Protein AF-A0A7S3V332-F1 (afdb_monomer_lite)

Foldseek 3Di:
DDDDDDDDDDDDDPVDDDDDDPVVQAADEDEALVCLQDPVSLVVVLVCCVPVVRAEYEYACLPECVQQVQPDDPPDRDTRCVSVVVSQVSCVVSNHYYPDDPDDHYPPPPD

Organism: NCBI:txid215587

Sequence (111 aa):
QDVQVDLLQVSVDLDRTVTLPRFWEKGVGSGNAELTTRMDWREHLKMAHSELGFRYVRYHGIFNDRYMYFNAPLNNENPCYFNAISTYSYLLSIGVKPIIELSFTPSPVNS

Secondary structure (DSSP, 8-state):
-------------TT-------GGGSEEEEEEGGGGGSHHHHHHHHHHHHHH---EEEEE-TT-HHHHT----TT------HHHHHHHHHHHHTT-EEEE----PPTT---

Structure (mmCIF, N/CA/C/O backbone):
data_AF-A0A7S3V332-F1
#
_entry.id   AF-A0A7S3V332-F1
#
loop_
_atom_site.group_PDB
_atom_site.id
_atom_site.type_symbol
_atom_site.label_atom_id
_atom_site.label_alt_id
_atom_site.label_comp_id
_atom_site.label_asym_id
_atom_site.label_entity_id
_atom_site.label_seq_id
_atom_site.pdbx_PDB_ins_code
_atom_site.Cartn_x
_atom_site.Cartn_y
_atom_site.Cartn_z
_atom_site.occupancy
_atom_site.B_iso_or_equiv
_atom_site.auth_seq_id
_atom_site.auth_comp_id
_atom_site.auth_asym_id
_atom_site.auth_atom_id
_atom_site.pdbx_PDB_model_num
ATOM 1 N N . GLN A 1 1 ? -26.958 43.721 6.634 1.00 47.28 1 GLN A N 1
ATOM 2 C CA . GLN 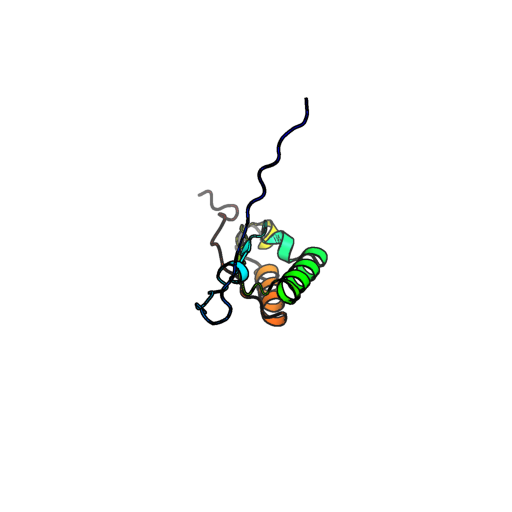A 1 1 ? -27.998 42.681 6.532 1.00 47.28 1 GLN A CA 1
ATOM 3 C C . GLN A 1 1 ? -27.441 41.475 7.257 1.00 47.28 1 GLN A C 1
ATOM 5 O O . GLN A 1 1 ? -26.425 40.954 6.815 1.00 47.28 1 GLN A O 1
ATOM 10 N N . ASP A 1 2 ? -28.017 41.132 8.406 1.00 51.41 2 ASP A N 1
ATOM 11 C CA . ASP A 1 2 ? -27.576 39.993 9.211 1.00 51.41 2 ASP A CA 1
ATOM 12 C C . ASP A 1 2 ? -27.965 38.686 8.515 1.00 51.41 2 ASP A C 1
ATOM 14 O O . ASP A 1 2 ? -29.120 38.491 8.136 1.00 51.41 2 ASP A O 1
ATOM 18 N N . VAL A 1 3 ? -26.986 37.805 8.307 1.00 67.50 3 VAL A N 1
ATOM 19 C CA . VAL A 1 3 ? -27.212 36.457 7.778 1.00 67.50 3 VAL A CA 1
ATOM 20 C C . VAL A 1 3 ? -27.770 35.610 8.919 1.00 67.50 3 VAL A C 1
ATOM 22 O O . VAL A 1 3 ? -27.059 35.331 9.883 1.00 67.50 3 VAL A O 1
ATOM 25 N N . GLN A 1 4 ? -29.037 35.202 8.823 1.00 63.66 4 GLN A N 1
ATOM 26 C CA . GLN A 1 4 ? -29.563 34.153 9.692 1.00 63.66 4 GLN A CA 1
ATOM 27 C C . GLN A 1 4 ? -28.897 32.826 9.330 1.00 63.66 4 GLN A C 1
ATOM 29 O O . GLN A 1 4 ? -29.013 32.347 8.203 1.00 63.66 4 GLN A O 1
ATOM 34 N N . VAL A 1 5 ? -28.186 32.246 10.293 1.00 75.19 5 VAL A N 1
ATOM 35 C CA . VAL A 1 5 ? -27.652 30.889 10.200 1.00 75.19 5 VAL A CA 1
ATOM 36 C C . VAL A 1 5 ? -28.622 29.979 10.936 1.00 75.19 5 VAL A C 1
ATOM 38 O O . VAL A 1 5 ? -28.728 30.053 12.160 1.00 75.19 5 VAL A O 1
ATOM 41 N N . ASP A 1 6 ? -29.335 29.137 10.193 1.00 79.38 6 ASP A N 1
ATOM 42 C CA . ASP A 1 6 ? -30.152 28.084 10.788 1.00 79.38 6 ASP A CA 1
ATOM 43 C C . ASP A 1 6 ? -29.239 27.027 11.413 1.00 79.38 6 ASP A C 1
ATOM 45 O O . ASP A 1 6 ? -28.355 26.462 10.761 1.00 79.38 6 ASP A O 1
ATOM 49 N N . LEU A 1 7 ? -29.437 26.775 12.704 1.00 83.56 7 LEU A N 1
ATOM 50 C CA . LEU A 1 7 ? -28.656 25.796 13.447 1.00 83.56 7 LEU A CA 1
ATOM 51 C C . LEU A 1 7 ? -29.275 24.408 13.281 1.00 83.56 7 LEU A C 1
ATOM 53 O O . LEU A 1 7 ? -30.408 24.164 13.697 1.00 83.56 7 LEU A O 1
ATOM 57 N N . LEU A 1 8 ? -28.501 23.472 12.730 1.00 90.88 8 LEU A N 1
ATOM 58 C CA . LEU A 1 8 ? -28.868 22.059 12.717 1.00 90.88 8 LEU A CA 1
ATOM 59 C C . LEU A 1 8 ? -28.737 21.483 14.136 1.00 90.88 8 LEU A C 1
ATOM 61 O O . LEU A 1 8 ? -27.633 21.389 14.673 1.00 90.88 8 LEU A O 1
ATOM 65 N N . GLN A 1 9 ? -29.854 21.055 14.726 1.00 90.69 9 GLN A N 1
ATOM 66 C CA . GLN A 1 9 ? -29.848 20.282 15.969 1.00 90.69 9 GLN A CA 1
ATOM 67 C C . GLN A 1 9 ? -29.737 18.781 15.675 1.00 90.69 9 GLN A C 1
ATOM 69 O O . GLN A 1 9 ? -30.480 18.242 14.857 1.00 90.69 9 GLN A O 1
ATOM 74 N N . VAL A 1 10 ? -28.818 18.102 16.368 1.00 93.25 10 VAL A N 1
ATOM 75 C CA . VAL A 1 10 ? -28.590 16.654 16.261 1.00 93.25 10 VAL A CA 1
ATOM 76 C C . VAL A 1 10 ? -28.688 16.034 17.655 1.00 93.25 10 VAL A C 1
ATOM 78 O O . VAL A 1 10 ? -27.992 16.465 18.571 1.00 93.25 10 VAL A O 1
ATOM 81 N N . SER A 1 11 ? -29.534 15.013 17.816 1.00 92.94 11 SER A N 1
ATOM 82 C CA . SER A 1 11 ? -29.663 14.215 19.044 1.00 92.94 11 SER A CA 1
ATOM 83 C C . SER A 1 11 ? -29.221 12.774 18.793 1.00 92.94 11 SER A C 1
ATOM 85 O O . SER A 1 11 ? -29.599 12.191 17.776 1.00 92.94 11 SER A O 1
ATOM 87 N N . VAL A 1 12 ? -28.468 12.184 19.724 1.00 93.25 12 VAL A N 1
ATOM 88 C CA . VAL A 1 12 ? -27.983 10.796 19.639 1.00 93.25 12 VAL A CA 1
ATOM 89 C C . VAL A 1 12 ? -28.510 10.001 20.833 1.00 93.25 12 VAL A C 1
ATOM 91 O O . VAL A 1 12 ? -28.378 10.443 21.970 1.00 93.25 12 VAL A O 1
ATOM 94 N N . ASP A 1 13 ? -29.096 8.836 20.562 1.00 95.25 13 ASP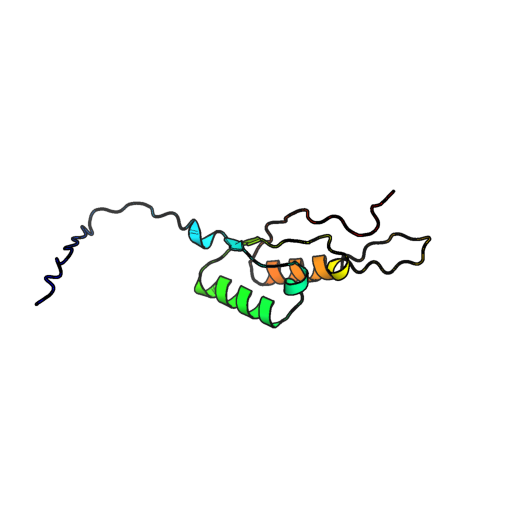 A N 1
ATOM 95 C CA . ASP A 1 13 ? -29.547 7.865 21.565 1.00 95.25 13 ASP A CA 1
ATOM 96 C C . ASP A 1 13 ? -28.436 6.827 21.796 1.00 95.25 13 ASP A C 1
ATOM 98 O O . ASP A 1 13 ? -28.059 6.109 20.868 1.00 95.25 13 ASP A O 1
ATOM 102 N N . LEU A 1 14 ? -27.889 6.775 23.014 1.00 94.31 14 LEU A N 1
ATOM 103 C CA . LEU A 1 14 ? -26.767 5.895 23.360 1.00 94.31 14 LEU A CA 1
ATOM 104 C C . LEU A 1 14 ? -27.186 4.430 23.554 1.00 94.31 14 LEU A C 1
ATOM 106 O O . LEU A 1 14 ? -26.330 3.548 23.470 1.00 94.31 14 LEU A O 1
ATOM 11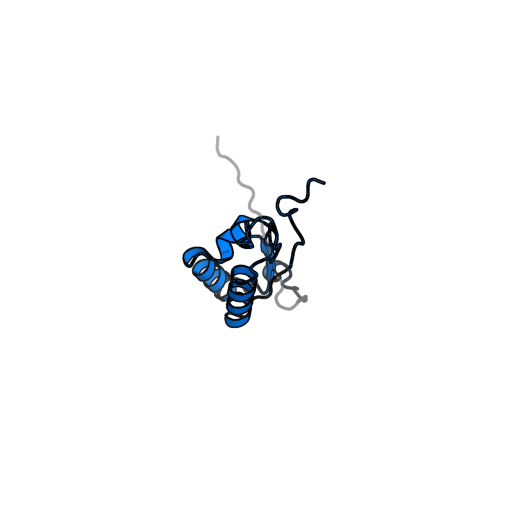0 N N . ASP A 1 15 ? -28.479 4.158 23.748 1.00 96.38 15 ASP A N 1
ATOM 111 C CA . ASP A 1 15 ? -28.999 2.800 23.935 1.00 96.38 15 ASP A CA 1
ATOM 112 C C . ASP A 1 15 ? -29.276 2.096 22.592 1.00 96.38 15 ASP A C 1
ATOM 114 O O . ASP A 1 15 ? -29.512 0.885 22.539 1.00 96.38 15 ASP A O 1
ATOM 118 N N . ARG A 1 16 ? -29.201 2.830 21.472 1.00 93.88 16 ARG A N 1
ATOM 119 C CA . ARG A 1 16 ? -29.348 2.292 20.112 1.00 93.88 16 ARG A CA 1
ATOM 120 C C . ARG A 1 16 ? -28.004 2.184 19.407 1.00 93.88 16 ARG A C 1
ATOM 122 O O . ARG A 1 16 ? -27.447 3.170 18.934 1.00 93.88 16 ARG A O 1
ATOM 129 N N . THR A 1 17 ? -27.522 0.954 19.242 1.00 94.50 17 THR A N 1
ATOM 130 C CA . THR A 1 17 ? -26.258 0.675 18.548 1.00 94.50 17 THR A CA 1
ATOM 131 C C . THR A 1 17 ? -26.469 -0.086 17.242 1.00 94.50 17 THR A C 1
ATOM 133 O O . THR A 1 17 ? -27.385 -0.894 17.099 1.00 94.50 17 THR A O 1
ATOM 136 N N . VAL A 1 18 ? -25.594 0.178 16.270 1.00 94.31 18 VAL A N 1
ATOM 137 C CA . VAL A 1 18 ? -25.493 -0.564 15.007 1.00 94.31 18 VAL A CA 1
ATOM 138 C C . VAL A 1 18 ? -24.028 -0.878 14.730 1.00 94.31 18 VAL A C 1
ATOM 140 O O . VAL A 1 18 ? -23.137 -0.102 15.081 1.00 94.31 18 VAL A O 1
ATOM 143 N N . THR A 1 19 ? -23.750 -2.015 14.092 1.00 95.19 19 THR A N 1
ATOM 144 C CA . THR A 1 19 ? -22.385 -2.330 13.659 1.00 95.19 19 THR A CA 1
ATOM 145 C C . THR A 1 19 ? -21.956 -1.358 12.568 1.00 95.19 19 THR A C 1
ATOM 147 O O . THR A 1 19 ? -22.608 -1.256 11.531 1.00 95.19 19 THR A O 1
ATOM 150 N N . LEU A 1 20 ? -20.825 -0.687 12.778 1.00 92.19 20 LEU A N 1
ATOM 151 C CA . LEU A 1 20 ? -20.235 0.215 11.798 1.00 92.19 20 LEU A CA 1
ATOM 152 C C . LEU A 1 20 ? -19.013 -0.453 11.141 1.00 92.19 20 LEU A C 1
ATOM 154 O O . LEU A 1 20 ? -17.917 -0.425 11.711 1.00 92.19 20 LEU A O 1
ATOM 158 N N . PRO A 1 21 ? -19.163 -1.089 9.964 1.00 93.00 21 PRO A N 1
ATOM 159 C CA . PRO A 1 21 ? -18.038 -1.713 9.282 1.00 93.00 21 PRO A CA 1
ATOM 160 C C . PRO A 1 21 ? -17.036 -0.648 8.823 1.00 93.00 21 PRO A C 1
ATOM 162 O O . PRO A 1 21 ? -17.375 0.255 8.061 1.00 93.00 21 PRO A O 1
ATOM 165 N N . ARG A 1 22 ? -15.772 -0.783 9.236 1.00 91.12 22 ARG A N 1
ATOM 166 C CA . ARG A 1 22 ? -14.684 0.151 8.891 1.00 91.12 22 ARG A CA 1
ATOM 167 C C . ARG A 1 22 ? -14.122 -0.131 7.494 1.00 91.12 22 ARG A C 1
ATOM 169 O O . ARG A 1 22 ? -12.961 -0.506 7.326 1.00 91.12 22 ARG A O 1
ATOM 176 N N . PHE A 1 23 ? -14.969 -0.026 6.470 1.00 92.25 23 PHE A N 1
ATOM 177 C CA . PHE A 1 23 ? -14.576 -0.308 5.084 1.00 92.25 23 PHE A CA 1
ATOM 178 C C . PHE A 1 23 ? -13.566 0.714 4.542 1.00 92.25 23 PHE A C 1
ATOM 180 O O . PHE A 1 23 ? -12.741 0.356 3.704 1.00 92.25 23 PHE A O 1
ATOM 187 N N . TRP A 1 24 ? -13.592 1.953 5.042 1.00 91.69 24 TRP A N 1
ATOM 188 C CA . TRP A 1 24 ? -12.666 3.020 4.644 1.00 91.69 24 TRP A CA 1
ATOM 189 C C . TRP A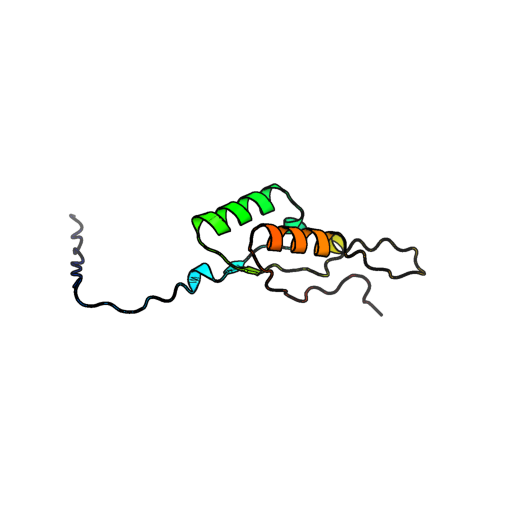 1 24 ? -11.213 2.735 5.046 1.00 91.69 24 TRP A C 1
ATOM 191 O O . TRP A 1 24 ? -10.300 3.199 4.380 1.00 91.69 24 TRP A O 1
ATOM 201 N N . GLU A 1 25 ? -10.980 1.905 6.065 1.00 93.56 25 GLU A N 1
ATOM 202 C CA . GLU A 1 25 ? -9.633 1.470 6.473 1.00 93.56 25 GLU A CA 1
ATOM 203 C C . GLU A 1 25 ? -9.139 0.261 5.677 1.00 93.56 25 GLU A C 1
ATOM 205 O O . GLU A 1 25 ? -8.072 -0.295 5.941 1.00 93.56 25 GLU A O 1
ATOM 210 N N . LYS A 1 26 ? -9.932 -0.241 4.726 1.00 93.56 26 LYS A N 1
ATOM 211 C CA . LYS A 1 26 ? -9.564 -1.464 4.019 1.00 93.56 26 LYS A CA 1
ATOM 212 C C . LYS A 1 26 ? -8.312 -1.233 3.187 1.00 93.56 26 LYS A C 1
ATOM 214 O O . LYS A 1 26 ? -7.388 -2.022 3.299 1.00 93.56 26 LYS A O 1
ATOM 219 N N . GLY A 1 27 ? -8.221 -0.162 2.412 1.00 94.62 27 GLY A N 1
ATOM 220 C CA . GLY A 1 27 ? -7.002 0.103 1.663 1.00 94.62 27 GLY A CA 1
ATOM 221 C C . GLY A 1 27 ? -6.903 1.516 1.134 1.00 94.62 27 GLY A C 1
ATOM 222 O O . GLY A 1 27 ? -7.877 2.263 1.136 1.00 94.62 27 GLY A O 1
ATOM 223 N N . VAL A 1 28 ? -5.704 1.848 0.673 1.00 96.50 28 VAL A N 1
ATOM 224 C CA . VAL A 1 28 ? -5.350 3.165 0.154 1.00 96.50 28 VAL A CA 1
ATOM 225 C C . VAL A 1 28 ? -4.731 3.042 -1.237 1.00 96.50 28 VAL A C 1
ATOM 227 O O . VAL A 1 28 ? -4.075 2.049 -1.567 1.00 96.50 28 VAL A O 1
ATOM 230 N N . GLY A 1 29 ? -4.975 4.043 -2.078 1.00 95.81 29 GLY A N 1
ATOM 231 C CA . GLY A 1 29 ? -4.323 4.165 -3.376 1.00 95.81 29 GLY A CA 1
ATOM 232 C C . GLY A 1 29 ? -2.932 4.782 -3.257 1.00 95.81 29 GLY A C 1
ATOM 233 O O . GLY A 1 29 ? -2.635 5.527 -2.327 1.00 95.81 29 GLY A O 1
ATOM 234 N N . SER A 1 30 ? -2.081 4.495 -4.229 1.00 95.50 30 SER A N 1
ATOM 235 C CA . SER A 1 30 ? -0.785 5.131 -4.397 1.00 95.50 30 SER A CA 1
ATOM 236 C C . SER A 1 30 ? -0.456 5.317 -5.877 1.00 95.50 30 SER A C 1
ATOM 238 O O . SER A 1 30 ? -1.203 4.874 -6.749 1.00 95.50 30 SER A O 1
ATOM 240 N N . GLY A 1 31 ? 0.652 6.008 -6.150 1.00 93.69 31 GLY A N 1
ATOM 241 C CA . GLY A 1 31 ? 1.133 6.282 -7.502 1.00 93.69 31 GLY A CA 1
ATOM 242 C C . GLY A 1 31 ? 1.756 5.058 -8.183 1.00 93.69 31 GLY A C 1
ATOM 243 O O . GLY A 1 31 ? 1.282 3.934 -8.049 1.00 93.69 31 GLY A O 1
ATOM 244 N N . ASN A 1 32 ? 2.821 5.279 -8.952 1.00 94.12 32 ASN A N 1
ATOM 245 C CA . ASN A 1 32 ? 3.539 4.211 -9.652 1.00 94.12 32 ASN A CA 1
ATOM 246 C C . ASN A 1 32 ? 4.360 3.340 -8.672 1.00 94.12 32 ASN A C 1
ATOM 248 O O . ASN A 1 32 ? 4.872 3.848 -7.672 1.00 94.12 32 ASN A O 1
ATOM 252 N N . ALA A 1 33 ? 4.517 2.051 -8.985 1.00 94.38 33 ALA A N 1
ATOM 253 C CA . ALA A 1 33 ? 5.338 1.074 -8.273 1.00 94.38 33 ALA A CA 1
ATOM 254 C C . ALA A 1 33 ? 6.765 1.568 -7.972 1.00 94.38 33 ALA A C 1
ATOM 256 O O . ALA A 1 33 ? 7.287 1.269 -6.899 1.00 94.38 33 ALA A O 1
ATOM 257 N N . GLU A 1 34 ? 7.373 2.383 -8.838 1.00 92.75 34 GLU A N 1
ATOM 258 C CA . GLU A 1 34 ? 8.673 3.027 -8.590 1.00 92.75 34 GLU A CA 1
ATOM 259 C C . GLU A 1 34 ? 8.726 3.755 -7.239 1.00 92.75 34 GLU A C 1
ATOM 261 O O . GLU A 1 34 ? 9.720 3.652 -6.520 1.00 92.75 34 GLU A O 1
ATOM 266 N N . LEU A 1 35 ? 7.642 4.426 -6.831 1.00 95.25 35 LEU A N 1
ATOM 267 C CA . LEU A 1 35 ? 7.595 5.161 -5.563 1.00 95.25 35 LEU A CA 1
ATOM 268 C C . LEU A 1 35 ? 7.776 4.251 -4.348 1.00 95.25 35 LEU A C 1
ATOM 270 O O . LEU A 1 35 ? 8.345 4.676 -3.348 1.00 95.25 35 LEU A O 1
ATOM 274 N N . THR A 1 36 ? 7.365 2.988 -4.450 1.00 95.38 36 THR A N 1
ATOM 275 C CA . THR A 1 36 ? 7.454 2.014 -3.352 1.00 95.38 36 THR A CA 1
ATOM 276 C C . THR A 1 36 ? 8.898 1.661 -2.974 1.00 95.38 36 THR A C 1
ATOM 278 O O . THR A 1 36 ? 9.153 1.089 -1.911 1.00 95.38 36 THR A O 1
ATOM 281 N N . THR A 1 37 ? 9.860 2.002 -3.836 1.00 93.62 37 THR A N 1
ATOM 282 C CA . THR A 1 37 ? 11.298 1.838 -3.578 1.00 93.62 37 THR A CA 1
ATOM 283 C C . THR A 1 37 ? 11.873 2.957 -2.710 1.00 93.62 37 THR A C 1
ATOM 285 O O . THR A 1 37 ? 12.922 2.770 -2.096 1.00 93.62 37 THR A O 1
ATOM 288 N N . ARG A 1 38 ? 11.186 4.102 -2.615 1.00 96.38 38 ARG A N 1
ATOM 289 C CA . ARG A 1 38 ? 11.668 5.269 -1.878 1.00 96.38 38 ARG A CA 1
ATOM 290 C C . ARG A 1 38 ? 11.395 5.136 -0.382 1.00 96.38 38 ARG A C 1
ATOM 292 O O . ARG A 1 38 ? 10.341 4.659 0.035 1.00 96.38 38 ARG A O 1
ATOM 299 N N . MET A 1 39 ? 12.342 5.600 0.428 1.00 97.62 39 MET A N 1
ATOM 300 C CA . MET A 1 39 ? 12.243 5.555 1.890 1.00 97.62 39 MET A CA 1
ATOM 301 C C . MET A 1 39 ? 11.110 6.436 2.428 1.00 97.62 39 MET A C 1
ATOM 303 O O . MET A 1 39 ? 10.344 5.978 3.268 1.00 97.62 39 MET A O 1
ATOM 307 N N . ASP A 1 40 ? 10.948 7.647 1.898 1.00 98.12 40 ASP A N 1
ATOM 308 C CA . ASP A 1 40 ? 9.906 8.591 2.324 1.00 98.12 40 ASP A CA 1
ATOM 309 C C . ASP A 1 40 ? 8.493 8.026 2.113 1.00 98.12 40 ASP A C 1
ATOM 311 O O . ASP A 1 40 ? 7.641 8.072 2.998 1.00 98.12 40 ASP A O 1
ATOM 315 N N . TRP A 1 41 ? 8.260 7.400 0.958 1.00 97.75 41 TRP A N 1
ATOM 316 C CA . TRP A 1 41 ? 7.004 6.714 0.669 1.00 97.75 41 TRP A CA 1
ATOM 317 C C . TRP A 1 41 ? 6.714 5.600 1.679 1.00 97.75 41 TRP A C 1
ATOM 319 O O . TRP A 1 41 ? 5.588 5.458 2.157 1.00 97.75 41 TRP A O 1
ATOM 329 N N . ARG A 1 42 ? 7.741 4.811 2.011 1.00 97.81 42 ARG A N 1
ATOM 330 C CA . ARG A 1 42 ? 7.647 3.701 2.963 1.00 97.81 42 ARG A CA 1
ATOM 331 C C . ARG A 1 42 ? 7.286 4.219 4.355 1.00 97.81 42 ARG A C 1
ATOM 333 O O . ARG A 1 42 ? 6.330 3.739 4.959 1.00 97.81 42 ARG A O 1
ATOM 340 N N . GLU A 1 43 ? 7.986 5.240 4.834 1.00 98.06 43 GLU A N 1
ATOM 341 C CA . GLU A 1 43 ? 7.713 5.873 6.129 1.00 98.06 43 GLU A CA 1
ATOM 342 C C . GLU A 1 43 ? 6.284 6.412 6.219 1.00 98.06 43 GLU A C 1
ATOM 344 O O . GLU A 1 43 ? 5.570 6.100 7.175 1.00 98.06 43 GLU A O 1
ATOM 349 N N . HIS A 1 44 ? 5.821 7.124 5.188 1.00 97.56 44 HIS A N 1
ATOM 350 C CA . HIS A 1 44 ? 4.450 7.629 5.138 1.00 97.56 44 HIS A CA 1
ATOM 351 C C . HIS A 1 44 ? 3.409 6.508 5.102 1.00 97.56 44 HIS A C 1
ATOM 353 O O . HIS A 1 44 ? 2.383 6.608 5.775 1.00 97.56 44 HIS A O 1
ATOM 359 N N . LEU A 1 45 ? 3.655 5.418 4.370 1.00 97.69 45 LEU A N 1
ATOM 360 C CA . LEU A 1 45 ? 2.736 4.281 4.370 1.00 97.69 45 LEU A CA 1
ATOM 361 C C . LEU A 1 45 ? 2.670 3.615 5.749 1.00 97.69 45 LEU A C 1
ATOM 363 O O . LEU A 1 45 ? 1.582 3.266 6.201 1.00 97.69 45 LEU A O 1
ATOM 367 N N . LYS A 1 46 ? 3.808 3.447 6.431 1.00 98.06 46 LYS A N 1
ATOM 368 C CA . LYS A 1 46 ? 3.844 2.883 7.787 1.00 98.06 46 LYS A CA 1
ATOM 369 C C . LYS A 1 46 ? 3.083 3.762 8.780 1.00 98.06 46 LYS A C 1
ATOM 371 O O . LYS A 1 46 ? 2.338 3.236 9.607 1.00 98.06 46 LYS A O 1
ATOM 376 N N . MET A 1 47 ? 3.247 5.079 8.687 1.00 97.75 47 MET A N 1
ATOM 377 C CA . MET A 1 47 ? 2.490 6.044 9.485 1.00 97.75 47 MET A CA 1
ATOM 378 C C . MET A 1 47 ? 0.988 5.923 9.202 1.00 97.75 47 MET A C 1
ATOM 380 O O . MET A 1 47 ? 0.208 5.696 10.120 1.00 97.75 47 MET A O 1
ATOM 384 N N . ALA A 1 48 ? 0.585 5.941 7.929 1.00 96.12 48 ALA A N 1
ATOM 385 C CA . ALA A 1 48 ? -0.812 5.796 7.528 1.00 96.12 48 ALA A CA 1
ATOM 386 C C . ALA A 1 48 ? -1.419 4.449 7.968 1.00 96.12 48 ALA A C 1
ATOM 388 O O . ALA A 1 48 ? -2.569 4.397 8.392 1.00 96.12 48 ALA A O 1
ATOM 389 N N . HIS A 1 49 ? -0.652 3.357 7.918 1.00 96.62 49 HIS A N 1
ATOM 390 C CA . HIS A 1 49 ? -1.067 2.066 8.468 1.00 96.62 49 HIS A CA 1
ATOM 391 C C . HIS A 1 49 ? -1.328 2.153 9.978 1.00 96.62 49 HIS A C 1
ATOM 393 O O . HIS A 1 49 ? -2.367 1.694 10.448 1.00 96.62 49 HIS A O 1
ATOM 399 N N . SER A 1 50 ? -0.402 2.769 10.716 1.00 96.88 50 SER A N 1
ATOM 400 C CA . SER A 1 50 ? -0.428 2.820 12.182 1.00 96.88 50 SER A CA 1
ATOM 401 C C . SER A 1 50 ? -1.514 3.757 12.718 1.00 96.88 50 SER A C 1
ATOM 403 O O . SER A 1 50 ? -2.141 3.454 13.728 1.00 96.88 50 SER A O 1
ATOM 405 N N . GLU A 1 51 ? -1.751 4.880 12.040 1.00 96.75 51 GLU A N 1
ATOM 406 C CA . GLU A 1 51 ? -2.661 5.936 12.500 1.00 96.75 51 GLU A CA 1
ATOM 407 C C . GLU A 1 51 ? -4.071 5.823 11.908 1.00 96.75 51 GLU A C 1
ATOM 409 O O . GLU A 1 51 ? -5.046 6.164 12.574 1.00 96.75 51 GLU A O 1
ATOM 414 N N . LEU A 1 52 ? -4.200 5.335 10.666 1.00 95.50 52 LEU A N 1
ATOM 415 C CA . LEU A 1 52 ? -5.475 5.290 9.933 1.00 95.50 52 LEU A CA 1
ATOM 416 C C . LEU A 1 52 ? -6.011 3.863 9.741 1.00 95.50 52 LEU A C 1
ATOM 418 O O . LEU A 1 52 ? -7.125 3.684 9.251 1.00 95.50 52 LEU A O 1
ATOM 422 N N . GLY A 1 53 ? -5.234 2.837 10.101 1.00 95.00 53 GLY A N 1
ATOM 423 C CA . GLY A 1 53 ? -5.668 1.438 10.082 1.00 95.00 53 GLY A CA 1
ATOM 424 C C . GLY A 1 53 ? -5.664 0.768 8.704 1.00 95.00 53 GLY A C 1
ATOM 425 O O . GLY A 1 53 ? -6.239 -0.316 8.556 1.00 95.00 53 GLY A O 1
ATOM 426 N N . PHE A 1 54 ? -5.029 1.372 7.690 1.00 95.25 54 PHE A N 1
ATOM 427 C CA . PHE A 1 54 ? -5.002 0.822 6.331 1.00 95.25 54 PHE A CA 1
ATOM 428 C C . PHE A 1 54 ? -4.341 -0.551 6.268 1.00 95.25 54 PHE A C 1
ATOM 430 O O . PHE A 1 54 ? -3.177 -0.703 6.619 1.00 95.25 54 PHE A O 1
ATOM 437 N N . ARG A 1 55 ? -5.048 -1.556 5.746 1.00 95.69 55 ARG A N 1
ATOM 438 C CA . ARG A 1 55 ? -4.518 -2.932 5.647 1.00 95.69 55 ARG A CA 1
ATOM 439 C C . ARG A 1 55 ? -3.943 -3.279 4.277 1.00 95.69 55 ARG A C 1
ATOM 441 O O . ARG A 1 55 ? -3.193 -4.247 4.154 1.00 95.69 55 ARG A O 1
ATOM 448 N N . TYR A 1 56 ? -4.306 -2.516 3.251 1.00 97.62 56 TYR A N 1
ATOM 449 C CA . TYR A 1 56 ? -3.917 -2.780 1.873 1.00 97.62 56 TYR A CA 1
ATOM 450 C C . TYR A 1 56 ? -3.452 -1.511 1.153 1.00 97.62 56 TYR A C 1
ATOM 452 O O . TYR A 1 56 ? -3.956 -0.421 1.421 1.00 97.62 56 TYR A O 1
ATOM 460 N N . VAL A 1 57 ? -2.540 -1.664 0.193 1.00 97.69 57 VAL A N 1
ATOM 461 C CA . VAL A 1 57 ? -2.111 -0.581 -0.705 1.00 97.69 57 VAL A CA 1
ATOM 462 C C . VAL A 1 57 ? -2.228 -1.017 -2.163 1.00 97.69 57 VAL A C 1
ATOM 464 O O . VAL A 1 57 ? -1.801 -2.113 -2.517 1.00 97.69 57 VAL A O 1
ATOM 467 N N . ARG A 1 58 ? -2.809 -0.168 -3.014 1.00 97.50 58 ARG A N 1
ATOM 468 C CA . ARG A 1 58 ? -2.917 -0.377 -4.468 1.00 97.50 58 ARG A CA 1
ATOM 469 C C . ARG A 1 58 ? -2.058 0.646 -5.195 1.00 97.50 58 ARG A C 1
ATOM 471 O O . ARG A 1 58 ? -2.179 1.834 -4.920 1.00 97.50 58 ARG A O 1
ATOM 478 N N . TYR A 1 59 ? -1.261 0.209 -6.160 1.00 95.50 59 TYR A N 1
ATOM 479 C CA . TYR A 1 59 ? -0.442 1.073 -7.013 1.00 95.50 59 TYR A CA 1
ATOM 480 C C . TYR A 1 59 ? -0.353 0.507 -8.431 1.00 95.50 59 TYR A C 1
ATOM 482 O O . TYR A 1 59 ? -0.631 -0.670 -8.652 1.00 95.50 59 TYR A O 1
ATOM 490 N N . HIS A 1 60 ? 0.023 1.359 -9.378 1.00 94.81 60 HIS A N 1
ATOM 491 C CA . HIS A 1 60 ? 0.081 1.035 -10.805 1.00 94.81 60 HIS A CA 1
ATOM 492 C C . HIS A 1 60 ? 1.501 0.672 -11.248 1.00 94.81 60 HIS A C 1
ATOM 494 O O . HIS A 1 60 ? 2.467 1.077 -10.601 1.00 94.81 60 HIS A O 1
ATOM 500 N N . GLY A 1 61 ? 1.656 0.018 -12.401 1.00 92.00 61 GLY A N 1
ATOM 501 C CA . GLY A 1 61 ? 2.963 -0.068 -13.061 1.00 92.00 61 GLY A CA 1
ATOM 502 C C . GLY A 1 61 ? 3.911 -1.118 -12.479 1.00 92.00 61 GLY A C 1
ATOM 503 O O . GLY A 1 61 ? 5.120 -0.906 -12.513 1.00 92.00 61 GLY A O 1
ATOM 504 N N . ILE A 1 62 ? 3.395 -2.242 -11.964 1.00 90.94 62 ILE A N 1
ATOM 505 C CA . ILE A 1 62 ? 4.227 -3.370 -11.507 1.00 90.94 62 ILE A CA 1
ATOM 506 C C . ILE A 1 62 ? 5.163 -3.900 -12.606 1.00 90.94 62 ILE A C 1
ATOM 508 O O . ILE A 1 62 ? 6.239 -4.400 -12.295 1.00 90.94 62 ILE A O 1
ATOM 512 N N . PHE A 1 63 ? 4.777 -3.747 -13.876 1.00 87.62 63 PHE A N 1
ATOM 513 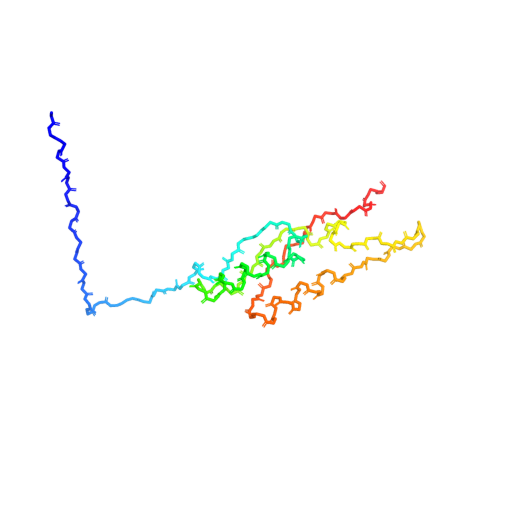C CA . PHE A 1 63 ? 5.576 -4.143 -15.034 1.00 87.62 63 PHE A CA 1
ATOM 514 C C . PHE A 1 63 ? 6.272 -2.977 -15.747 1.00 87.62 63 PHE A C 1
ATOM 516 O O . PHE A 1 63 ? 6.692 -3.108 -16.890 1.00 87.62 63 PHE A O 1
ATOM 523 N N . ASN A 1 64 ? 6.365 -1.807 -15.115 1.00 86.69 64 ASN A N 1
ATOM 524 C CA . ASN A 1 64 ? 7.078 -0.683 -15.713 1.00 86.69 64 ASN A CA 1
ATOM 525 C C . ASN A 1 64 ? 8.581 -1.000 -15.823 1.00 86.69 64 ASN A C 1
ATOM 527 O O . ASN A 1 64 ? 9.180 -1.492 -14.866 1.00 86.69 64 ASN A O 1
ATOM 531 N N . ASP A 1 65 ? 9.205 -0.660 -16.950 1.00 83.25 65 ASP A N 1
ATOM 532 C CA . ASP A 1 65 ? 10.621 -0.937 -17.235 1.00 83.25 65 ASP A CA 1
ATOM 533 C C . ASP A 1 65 ? 11.574 -0.387 -16.170 1.00 83.25 65 ASP A C 1
ATOM 535 O O . ASP A 1 65 ? 12.547 -1.039 -15.788 1.00 83.25 65 ASP A O 1
ATOM 539 N N . ARG A 1 66 ? 11.265 0.799 -15.637 1.00 80.44 66 ARG A N 1
ATOM 540 C CA . ARG A 1 66 ? 12.041 1.432 -14.560 1.00 80.44 66 ARG A CA 1
ATOM 541 C C . ARG A 1 66 ? 11.937 0.672 -13.240 1.00 80.44 66 ARG A C 1
ATOM 543 O O . ARG A 1 66 ? 12.842 0.746 -12.415 1.00 80.44 66 ARG A O 1
ATOM 550 N N . TYR A 1 67 ? 10.839 -0.053 -13.041 1.00 85.19 67 TYR A N 1
ATOM 551 C CA . TYR A 1 67 ? 10.622 -0.890 -11.870 1.00 85.19 67 TYR A CA 1
ATOM 552 C C . TYR A 1 67 ? 11.207 -2.298 -12.048 1.00 85.19 67 TYR A C 1
ATOM 554 O O . TYR A 1 67 ? 11.754 -2.844 -11.094 1.00 85.19 67 TYR A O 1
ATOM 562 N N . MET A 1 68 ? 11.135 -2.871 -13.252 1.00 78.81 68 MET A N 1
ATOM 563 C CA . MET A 1 68 ? 11.555 -4.246 -13.555 1.00 78.81 68 MET A CA 1
ATOM 564 C C . MET A 1 68 ? 13.026 -4.419 -13.968 1.00 78.81 68 MET A C 1
ATOM 566 O O . MET A 1 68 ? 13.430 -5.554 -14.205 1.00 78.81 68 MET A O 1
ATOM 570 N N . TYR A 1 69 ? 13.816 -3.341 -14.076 1.00 68.50 69 TYR A N 1
ATOM 571 C CA . TYR A 1 69 ? 15.221 -3.346 -14.527 1.00 68.50 69 TYR A CA 1
ATOM 572 C C . TYR A 1 69 ? 15.524 -4.425 -15.588 1.00 68.50 69 TYR A C 1
ATOM 574 O O . TYR A 1 69 ? 16.070 -5.487 -15.279 1.00 68.50 69 TYR A O 1
ATOM 582 N N . PHE A 1 70 ? 15.206 -4.156 -16.853 1.00 63.75 70 PHE A N 1
ATOM 583 C CA . PHE A 1 70 ? 15.599 -5.035 -17.957 1.00 63.75 70 PHE A CA 1
ATOM 584 C C . PHE A 1 70 ? 17.092 -4.854 -18.264 1.00 63.75 70 PHE A C 1
ATOM 586 O O . PHE A 1 70 ? 17.480 -4.011 -19.066 1.00 63.75 70 PHE A O 1
ATOM 593 N N . ASN A 1 71 ? 17.943 -5.627 -17.589 1.00 55.75 71 ASN A N 1
ATOM 594 C CA . ASN A 1 71 ? 19.377 -5.687 -17.868 1.00 55.75 71 ASN A CA 1
ATOM 595 C C . ASN A 1 71 ? 19.676 -6.984 -18.599 1.00 55.75 71 ASN A C 1
ATOM 597 O O . ASN A 1 71 ? 20.088 -7.980 -18.000 1.00 55.75 71 ASN A O 1
ATOM 601 N N . ALA A 1 72 ? 19.461 -6.979 -19.904 1.00 51.38 72 ALA A N 1
ATOM 602 C CA . ALA A 1 72 ? 19.882 -8.096 -20.707 1.00 51.38 72 ALA A CA 1
ATOM 603 C C . ALA A 1 72 ? 20.459 -7.613 -22.045 1.00 51.38 72 ALA A C 1
ATOM 605 O O . ALA A 1 72 ? 19.923 -6.677 -22.643 1.00 51.38 72 ALA A O 1
ATOM 606 N N . PRO A 1 73 ? 21.593 -8.184 -22.501 1.00 49.47 73 PRO A N 1
ATOM 607 C CA . PRO A 1 73 ? 22.031 -7.993 -23.880 1.00 49.47 73 PRO A CA 1
ATOM 608 C C . PRO A 1 73 ? 20.913 -8.479 -24.808 1.00 49.47 73 PRO A C 1
ATOM 610 O O . PRO A 1 73 ? 20.157 -9.350 -24.391 1.00 49.47 73 PRO A O 1
ATOM 613 N N . LEU A 1 74 ? 20.848 -7.960 -26.042 1.00 52.56 74 LEU A N 1
ATOM 614 C CA . LEU A 1 74 ? 19.832 -8.191 -27.101 1.00 52.56 74 LEU A CA 1
ATOM 615 C C . LEU A 1 74 ? 19.344 -9.649 -27.321 1.00 52.56 74 LEU A C 1
ATOM 617 O O . LEU A 1 74 ? 18.456 -9.881 -28.131 1.00 52.56 74 LEU A O 1
ATOM 621 N N . ASN A 1 75 ? 19.928 -10.628 -26.633 1.00 55.34 75 ASN A N 1
ATOM 622 C CA . ASN A 1 75 ? 19.800 -12.062 -26.823 1.00 55.34 75 ASN A CA 1
ATOM 623 C C . ASN A 1 75 ? 19.308 -12.792 -25.552 1.00 55.34 75 ASN A C 1
ATOM 625 O O . ASN A 1 75 ? 19.116 -14.003 -25.589 1.00 55.34 75 ASN A O 1
ATOM 629 N N . ASN A 1 76 ? 19.174 -12.098 -24.419 1.00 53.62 76 ASN A N 1
ATOM 630 C CA . ASN A 1 76 ? 18.572 -12.619 -23.193 1.00 53.62 76 ASN A CA 1
ATOM 631 C C . ASN A 1 76 ? 17.452 -11.648 -22.806 1.00 53.62 76 ASN A C 1
ATOM 633 O O . ASN A 1 76 ? 17.622 -10.449 -22.938 1.00 53.62 76 ASN A O 1
ATOM 637 N N . GLU A 1 77 ? 16.315 -12.128 -22.326 1.00 62.16 77 GLU A N 1
ATOM 638 C CA . GLU A 1 77 ? 15.177 -11.287 -21.924 1.00 62.16 77 GLU A CA 1
ATOM 639 C C . GLU A 1 77 ? 14.825 -11.602 -20.470 1.00 62.16 77 GLU A C 1
ATOM 641 O O . GLU A 1 77 ? 13.725 -12.048 -20.159 1.00 62.16 77 GLU A O 1
ATOM 646 N N . ASN A 1 78 ? 15.790 -11.459 -19.555 1.00 67.44 78 ASN A N 1
ATOM 647 C CA . ASN A 1 78 ? 15.569 -11.822 -18.156 1.00 67.44 78 ASN A CA 1
ATOM 648 C C . ASN A 1 78 ? 15.104 -10.604 -17.339 1.00 67.44 78 ASN A C 1
ATOM 650 O O . ASN A 1 78 ? 15.925 -9.733 -17.041 1.00 67.44 78 ASN A O 1
ATOM 654 N N . PRO A 1 79 ? 13.818 -10.530 -16.944 1.00 70.06 79 PRO A N 1
ATOM 655 C CA . PRO A 1 79 ? 13.332 -9.480 -16.054 1.00 70.06 79 PRO A CA 1
ATOM 656 C C . PRO A 1 79 ? 13.971 -9.562 -14.660 1.00 70.06 79 PRO A C 1
ATOM 658 O O . PRO A 1 79 ? 14.104 -10.645 -14.082 1.00 70.06 79 PRO A O 1
ATOM 661 N N . CYS A 1 80 ? 14.311 -8.408 -14.077 1.00 79.38 80 CYS A N 1
ATOM 662 C CA . CYS A 1 80 ? 14.805 -8.305 -12.706 1.00 79.38 80 CYS A CA 1
ATOM 663 C C . CYS A 1 80 ? 13.665 -7.944 -11.741 1.00 79.38 80 CYS A C 1
ATOM 665 O O . CYS A 1 80 ? 13.203 -6.808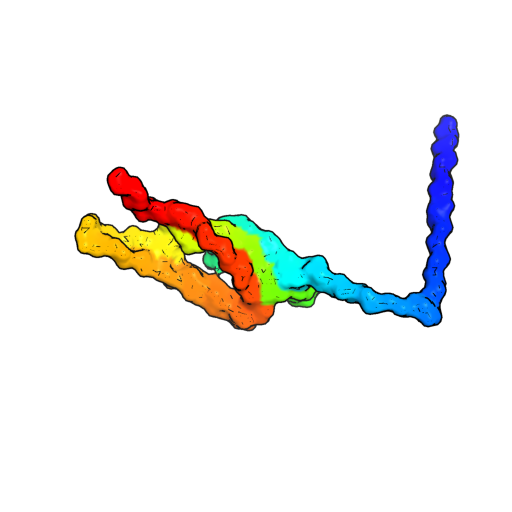 -11.651 1.00 79.38 80 CYS A O 1
ATOM 667 N N . TYR A 1 81 ? 13.245 -8.909 -10.927 1.00 86.00 81 TYR A N 1
ATOM 668 C CA . TYR A 1 81 ? 12.153 -8.720 -9.963 1.00 86.00 81 TYR A CA 1
ATOM 669 C C . TYR A 1 81 ? 12.599 -8.156 -8.605 1.00 86.00 81 TYR A C 1
ATOM 671 O O . TYR A 1 81 ? 11.824 -8.181 -7.648 1.00 86.00 81 TYR A O 1
ATOM 679 N N . PHE A 1 82 ? 13.832 -7.652 -8.481 1.00 89.94 82 PHE A N 1
ATOM 680 C CA . PHE A 1 82 ? 14.385 -7.205 -7.197 1.00 89.94 82 PHE A CA 1
ATOM 681 C C . PHE A 1 82 ? 13.503 -6.154 -6.509 1.00 89.94 82 PHE A C 1
ATOM 683 O O . PHE A 1 82 ? 13.199 -6.286 -5.323 1.00 89.94 82 PHE A O 1
ATOM 690 N N . ASN A 1 83 ? 13.035 -5.147 -7.253 1.00 91.69 83 ASN A N 1
ATOM 691 C CA . ASN A 1 83 ? 12.176 -4.103 -6.696 1.00 91.69 83 ASN A CA 1
ATOM 692 C C . ASN A 1 83 ? 10.828 -4.661 -6.225 1.00 91.69 83 ASN A C 1
ATOM 694 O O . ASN A 1 83 ? 10.391 -4.320 -5.129 1.00 91.69 83 ASN A O 1
ATOM 698 N N . ALA A 1 84 ? 10.208 -5.561 -6.997 1.00 92.12 84 ALA A N 1
ATOM 699 C CA . ALA A 1 84 ? 8.961 -6.227 -6.615 1.00 92.12 84 ALA A CA 1
ATOM 700 C C . ALA A 1 84 ? 9.124 -7.012 -5.307 1.00 92.12 84 ALA A C 1
ATOM 702 O O . ALA A 1 84 ? 8.351 -6.826 -4.365 1.00 92.12 84 ALA A O 1
ATOM 703 N N . ILE A 1 85 ? 10.181 -7.824 -5.213 1.00 93.25 85 ILE A N 1
ATOM 704 C CA . ILE A 1 85 ? 10.494 -8.619 -4.020 1.00 93.25 85 ILE A CA 1
ATOM 705 C C . ILE A 1 85 ? 10.784 -7.708 -2.820 1.00 93.25 85 ILE A C 1
ATOM 707 O O . ILE A 1 85 ? 10.252 -7.943 -1.734 1.00 93.25 85 ILE A O 1
ATOM 711 N N . SER A 1 86 ? 11.580 -6.649 -3.005 1.00 95.25 86 SER A N 1
ATOM 712 C CA . SER A 1 86 ? 11.905 -5.668 -1.960 1.00 95.25 86 SER A CA 1
ATOM 713 C C . SER A 1 86 ? 10.652 -4.960 -1.444 1.00 95.25 86 SER A C 1
ATOM 715 O O . SER A 1 86 ? 10.441 -4.868 -0.233 1.00 95.25 86 SER A O 1
ATOM 717 N N . THR A 1 87 ? 9.788 -4.500 -2.350 1.00 95.12 87 THR A N 1
ATOM 718 C CA . THR A 1 87 ? 8.535 -3.832 -1.997 1.00 95.12 87 THR A CA 1
ATOM 719 C C . THR A 1 87 ? 7.601 -4.775 -1.255 1.00 95.12 87 THR A C 1
ATOM 721 O O . THR A 1 87 ? 7.122 -4.419 -0.184 1.00 95.12 87 THR A O 1
ATOM 724 N N . TYR A 1 88 ? 7.362 -5.988 -1.758 1.00 96.12 88 TYR A N 1
ATOM 725 C CA . TYR A 1 88 ? 6.473 -6.940 -1.088 1.00 96.12 88 TYR A CA 1
ATOM 726 C C . TYR A 1 88 ? 7.007 -7.355 0.282 1.00 96.12 88 TYR A C 1
ATOM 728 O O . TYR A 1 88 ? 6.242 -7.387 1.244 1.00 96.12 88 TYR A O 1
ATOM 736 N N . SER A 1 89 ? 8.316 -7.592 0.400 1.00 97.38 89 SER A N 1
ATOM 737 C CA . SER A 1 89 ? 8.951 -7.897 1.688 1.00 97.38 89 SER A CA 1
ATOM 738 C C . SER A 1 89 ? 8.756 -6.762 2.692 1.00 97.38 89 SER A C 1
ATOM 740 O O . SER A 1 89 ? 8.434 -7.013 3.851 1.00 97.38 89 SER A O 1
ATOM 742 N N . TYR A 1 90 ? 8.897 -5.510 2.247 1.00 97.81 90 TYR A N 1
ATOM 743 C CA . TYR A 1 90 ? 8.648 -4.345 3.089 1.00 97.81 90 TYR A CA 1
ATOM 744 C C . TYR A 1 90 ? 7.177 -4.225 3.503 1.00 97.81 90 TYR A C 1
ATOM 746 O O . TYR A 1 90 ? 6.887 -4.051 4.681 1.00 97.81 90 TYR A O 1
ATOM 754 N N . LEU A 1 91 ? 6.240 -4.340 2.558 1.00 97.88 91 LEU A N 1
ATOM 755 C CA . LEU A 1 91 ? 4.810 -4.232 2.853 1.00 97.88 91 LEU A CA 1
ATOM 756 C C . LEU A 1 91 ? 4.388 -5.265 3.901 1.00 97.88 91 LEU A C 1
ATOM 758 O O . LEU A 1 91 ? 3.770 -4.915 4.907 1.00 97.88 91 LEU A O 1
ATOM 762 N N . LEU A 1 92 ? 4.798 -6.520 3.711 1.00 97.69 92 LEU A N 1
ATOM 763 C CA . LEU A 1 92 ? 4.488 -7.598 4.643 1.00 97.69 92 LEU A CA 1
ATOM 764 C C . LEU A 1 92 ? 5.148 -7.395 6.012 1.00 97.69 92 LEU A C 1
ATOM 766 O O . LEU A 1 92 ? 4.522 -7.713 7.022 1.00 97.69 92 LEU A O 1
ATOM 770 N N . SER A 1 93 ? 6.362 -6.833 6.074 1.00 97.88 93 SER A N 1
ATOM 771 C CA . SER A 1 93 ? 7.043 -6.580 7.352 1.00 97.88 93 SER A CA 1
ATOM 772 C C . SER A 1 93 ? 6.361 -5.504 8.198 1.00 97.88 93 SER A C 1
ATOM 774 O O . SER A 1 93 ? 6.462 -5.546 9.423 1.00 97.88 93 SER A O 1
ATOM 776 N N . ILE A 1 94 ? 5.624 -4.581 7.571 1.00 97.31 94 ILE A N 1
ATOM 777 C CA . ILE A 1 94 ? 4.801 -3.578 8.262 1.00 97.31 94 ILE A CA 1
ATOM 778 C C . ILE A 1 94 ? 3.323 -3.980 8.386 1.00 97.31 94 ILE A C 1
ATOM 780 O O . ILE A 1 94 ? 2.516 -3.161 8.807 1.00 97.31 94 ILE A O 1
ATOM 784 N N . GLY A 1 95 ? 2.945 -5.208 8.009 1.00 97.06 95 GLY A N 1
ATOM 785 C CA . GLY A 1 95 ? 1.564 -5.698 8.117 1.00 97.06 95 GLY A CA 1
ATOM 786 C C . GLY A 1 95 ? 0.599 -5.201 7.031 1.00 97.06 95 GLY A C 1
ATOM 787 O O . GLY A 1 95 ? -0.611 -5.408 7.146 1.00 97.06 95 GLY A O 1
ATOM 788 N N . VAL A 1 96 ? 1.108 -4.588 5.959 1.00 97.81 96 VAL A N 1
ATOM 789 C CA . VAL A 1 96 ? 0.319 -4.105 4.816 1.00 97.81 96 VAL A CA 1
ATOM 790 C C . VAL A 1 96 ? 0.388 -5.110 3.665 1.00 97.81 96 VAL A C 1
ATOM 792 O O . VAL A 1 96 ? 1.429 -5.699 3.383 1.00 97.81 96 VAL A O 1
ATOM 795 N N . LYS A 1 97 ? -0.724 -5.315 2.954 1.00 97.38 97 LYS A N 1
ATOM 796 C CA . LYS A 1 97 ? -0.787 -6.222 1.796 1.00 97.38 97 LYS A CA 1
ATOM 797 C C . LYS A 1 97 ? -0.943 -5.452 0.479 1.00 97.38 97 LYS A C 1
ATOM 799 O O . LYS A 1 97 ? -1.768 -4.540 0.408 1.00 97.38 97 LYS A O 1
ATOM 804 N N . PRO A 1 98 ? -0.212 -5.804 -0.590 1.00 96.06 98 PRO A N 1
ATOM 805 C CA . PRO A 1 98 ? -0.440 -5.192 -1.891 1.00 96.06 98 PRO A CA 1
ATOM 806 C C . PRO A 1 98 ? -1.766 -5.676 -2.497 1.00 96.06 98 PRO A C 1
ATOM 808 O O . PRO A 1 98 ? -2.079 -6.866 -2.475 1.00 96.06 98 PRO A O 1
ATOM 811 N N . ILE A 1 99 ? -2.530 -4.757 -3.082 1.00 96.00 99 ILE A N 1
ATOM 812 C CA . ILE A 1 99 ? -3.533 -5.058 -4.106 1.00 96.00 99 ILE A CA 1
ATOM 813 C C . ILE A 1 99 ? -2.817 -4.897 -5.441 1.00 96.00 99 ILE A C 1
ATOM 815 O O . ILE A 1 99 ? -2.466 -3.783 -5.834 1.00 96.00 99 ILE A O 1
ATOM 819 N N . ILE A 1 100 ? -2.556 -6.024 -6.096 1.00 90.75 100 ILE A N 1
ATOM 820 C CA . ILE A 1 100 ? -1.730 -6.068 -7.299 1.00 90.75 100 ILE A CA 1
ATOM 821 C C . ILE A 1 100 ? -2.576 -5.654 -8.500 1.00 90.75 100 ILE A C 1
ATOM 823 O O . ILE A 1 100 ? -3.540 -6.328 -8.858 1.00 90.75 100 ILE A O 1
ATOM 827 N N . GLU A 1 101 ? -2.182 -4.559 -9.136 1.00 92.62 101 GLU A N 1
ATOM 828 C CA . GLU A 1 101 ? -2.638 -4.214 -10.472 1.00 92.62 101 GLU A CA 1
ATOM 829 C C . GLU A 1 101 ? -1.632 -4.727 -11.502 1.00 92.62 101 GLU A C 1
ATOM 831 O O . GLU A 1 101 ? -0.449 -4.393 -11.447 1.00 92.62 101 GLU A O 1
ATOM 836 N N . LEU A 1 102 ? -2.109 -5.526 -12.452 1.00 90.62 102 LEU A N 1
ATOM 837 C CA . LEU A 1 102 ? -1.304 -6.048 -13.552 1.00 90.62 102 LEU A CA 1
ATOM 838 C C . LEU A 1 102 ? -1.204 -4.982 -14.656 1.00 90.62 102 LEU A C 1
ATOM 840 O O . LEU A 1 102 ? -2.029 -4.945 -15.565 1.00 90.62 102 LEU A O 1
ATOM 844 N N . SER A 1 103 ? -0.238 -4.070 -14.532 1.00 85.62 103 SER A N 1
ATOM 845 C CA . SER A 1 103 ? -0.015 -2.959 -15.469 1.00 85.62 103 SER A CA 1
ATOM 846 C C . SER A 1 103 ? 1.426 -2.435 -15.407 1.00 85.62 103 SER A C 1
ATOM 848 O O . SER A 1 103 ? 2.144 -2.705 -14.450 1.00 85.62 103 SER A O 1
ATOM 850 N N . PHE A 1 104 ? 1.920 -1.652 -16.365 1.00 83.00 104 PHE A N 1
ATOM 851 C CA . PHE A 1 104 ? 1.424 -1.536 -17.741 1.00 83.00 104 PHE A CA 1
ATOM 852 C C . PHE A 1 104 ? 2.087 -2.628 -18.595 1.00 83.00 104 PHE A C 1
ATOM 854 O O . PHE A 1 104 ? 2.439 -3.679 -18.073 1.00 83.00 104 PHE A O 1
ATOM 861 N N . THR A 1 105 ? 2.232 -2.422 -19.895 1.00 83.31 105 THR A N 1
ATOM 862 C CA . THR A 1 105 ? 2.990 -3.323 -20.763 1.00 83.31 105 THR A CA 1
ATOM 863 C C . THR A 1 105 ? 4.476 -2.922 -20.713 1.00 83.31 105 THR A C 1
ATOM 865 O O . THR A 1 105 ? 4.748 -1.737 -20.914 1.00 83.31 105 THR A O 1
ATOM 868 N N . PRO A 1 106 ? 5.425 -3.835 -20.419 1.00 78.44 106 PRO A N 1
ATOM 869 C CA . PRO A 1 106 ? 6.863 -3.529 -20.449 1.00 78.44 106 PRO A CA 1
ATOM 870 C C . PRO A 1 106 ? 7.343 -3.217 -21.879 1.00 78.44 106 PRO A C 1
ATOM 872 O O . PRO A 1 106 ? 6.669 -3.549 -22.843 1.00 78.44 106 PRO A O 1
ATOM 875 N N . SER A 1 107 ? 8.500 -2.599 -22.075 1.00 74.44 107 SER A N 1
ATOM 876 C CA . SER A 1 107 ? 9.126 -2.498 -23.404 1.00 74.44 107 SER A CA 1
ATOM 877 C C . SER A 1 107 ? 10.071 -3.688 -23.640 1.00 74.44 107 SER A C 1
ATOM 879 O O . SER A 1 107 ? 10.697 -4.140 -22.683 1.00 74.44 107 SER A O 1
ATOM 881 N N . PRO A 1 108 ? 10.257 -4.186 -24.879 1.00 68.50 108 PRO A N 1
ATOM 882 C CA . PRO A 1 108 ? 9.614 -3.819 -26.132 1.00 68.50 108 PRO A CA 1
ATOM 883 C C . PRO A 1 108 ? 8.629 -4.922 -26.555 1.00 68.50 108 PRO A C 1
ATOM 885 O O . PRO A 1 108 ? 8.965 -5.754 -27.388 1.00 68.50 108 PRO A O 1
ATOM 888 N N . VAL A 1 109 ? 7.387 -4.945 -26.052 1.00 58.50 109 VAL A N 1
ATOM 889 C CA . VAL A 1 109 ? 6.377 -5.891 -26.601 1.00 58.50 109 VAL A CA 1
ATOM 890 C C . VAL A 1 109 ? 5.836 -5.448 -27.976 1.00 58.50 109 VAL A C 1
ATOM 892 O O . VAL A 1 109 ? 4.768 -5.887 -28.392 1.00 58.50 109 VAL A O 1
ATOM 895 N N . ASN A 1 110 ? 6.563 -4.584 -28.698 1.00 43.56 110 ASN A N 1
ATOM 896 C CA . ASN A 1 110 ? 6.316 -4.345 -30.116 1.00 43.56 110 ASN A CA 1
ATOM 897 C C . ASN A 1 110 ? 6.983 -5.470 -30.911 1.00 43.56 110 ASN A C 1
ATOM 899 O O . ASN A 1 110 ? 8.189 -5.436 -31.152 1.00 43.56 110 ASN A O 1
ATOM 903 N N . SER A 1 111 ? 6.167 -6.454 -31.282 1.00 48.28 111 SER A N 1
ATOM 904 C CA . SER A 1 111 ? 6.411 -7.351 -32.414 1.00 48.28 111 SER A CA 1
ATOM 905 C C . SER A 1 111 ? 6.571 -6.577 -33.718 1.00 48.28 111 SER A C 1
ATOM 907 O O . SER A 1 111 ? 5.725 -5.674 -33.932 1.00 48.28 111 SER A O 1
#

pLDDT: mean 86.77, std 14.52, range [43.56, 98.12]

Radius of gyration: 22.26 Å; chains: 1; bounding box: 52×55×56 Å

InterPro domains:
  IPR017853 Glycoside hydrolase superfamily [SSF51445] (22-107)
  IPR049166 Glycosyl hydrolases family 39, N-terminal catalytic domain [PF01229] (11-108)